Protein AF-A0A285MAD2-F1 (afdb_monomer_lite)

Secondary structure (DSSP, 8-state):
---SEE-HHHHHHHTTS-HHHHHHHHHTTSSPPPPTTSS-EEHHHHHHHHHHHTTTTS-------HHHHHHGGGSS--

pLDDT: mean 83.8, std 17.44, range [42.88, 98.19]

Radius of gyration: 19.93 Å; chains: 1; bounding box: 43×40×52 Å

Sequence (78 aa):
MTPRLLTKQTAAAYCGISPVTFDAWIRDGLLPPPITGHRRYDRRAIDLALDKLSNLDSTEDQSQSAYERRRKRKHGQG

Foldseek 3Di:
DDDQKAALCRLCVVVVHDSVVVVVCCVVVLAPAADPPDRIDGPVSRVVSVCVVVVVVPPPPPPDDVVNVVVVVPPPDD

Structure (mmCIF, N/CA/C/O backbone):
data_AF-A0A285MAD2-F1
#
_entry.id   AF-A0A285MAD2-F1
#
loop_
_atom_site.group_PDB
_atom_site.id
_atom_site.type_symbol
_atom_site.label_atom_id
_atom_site.label_alt_id
_atom_site.label_comp_id
_atom_site.label_asym_id
_atom_site.label_entity_id
_atom_site.label_seq_id
_atom_site.pdbx_PDB_ins_code
_atom_site.Cartn_x
_atom_site.Cartn_y
_atom_site.Cartn_z
_atom_site.occupancy
_atom_site.B_iso_or_equiv
_atom_site.auth_seq_id
_atom_site.auth_comp_id
_atom_site.auth_asym_id
_atom_site.auth_atom_id
_atom_site.pdbx_PDB_model_num
ATOM 1 N N . MET A 1 1 ? 3.146 18.856 -5.236 1.00 68.94 1 MET A N 1
ATOM 2 C CA . MET A 1 1 ? 1.848 18.214 -5.547 1.00 68.94 1 MET A CA 1
ATOM 3 C C . MET A 1 1 ? 2.107 16.762 -5.906 1.00 68.94 1 MET A C 1
ATOM 5 O O . MET A 1 1 ? 2.854 16.522 -6.845 1.00 68.94 1 MET A O 1
ATOM 9 N N . THR A 1 2 ? 1.543 15.809 -5.164 1.00 76.88 2 THR A N 1
ATOM 10 C CA . THR A 1 2 ? 1.723 14.375 -5.449 1.00 76.88 2 THR A CA 1
ATOM 11 C C . THR A 1 2 ? 0.583 13.891 -6.350 1.00 76.88 2 THR A C 1
ATOM 13 O O . THR A 1 2 ? -0.581 14.081 -5.982 1.00 76.88 2 THR A O 1
ATOM 16 N N . PRO A 1 3 ? 0.868 13.299 -7.526 1.00 90.06 3 PRO A N 1
ATOM 17 C CA . PRO A 1 3 ? -0.170 12.793 -8.416 1.00 90.06 3 P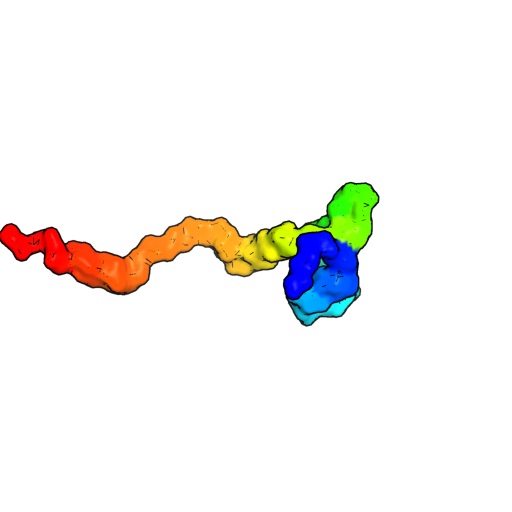RO A CA 1
ATOM 18 C C . PRO A 1 3 ? -0.953 11.658 -7.750 1.00 90.06 3 PRO A C 1
ATOM 20 O O . PRO A 1 3 ? -0.453 10.967 -6.864 1.00 90.06 3 PRO A O 1
ATOM 23 N N . ARG A 1 4 ? -2.202 11.456 -8.179 1.00 92.50 4 ARG A N 1
ATOM 24 C CA . ARG A 1 4 ? -3.064 10.421 -7.592 1.00 92.50 4 ARG A CA 1
ATOM 25 C C . ARG A 1 4 ? -2.588 9.006 -7.917 1.00 92.50 4 ARG A C 1
ATOM 27 O O . ARG A 1 4 ? -2.638 8.140 -7.052 1.00 92.50 4 ARG A O 1
ATOM 34 N N . LEU A 1 5 ? -2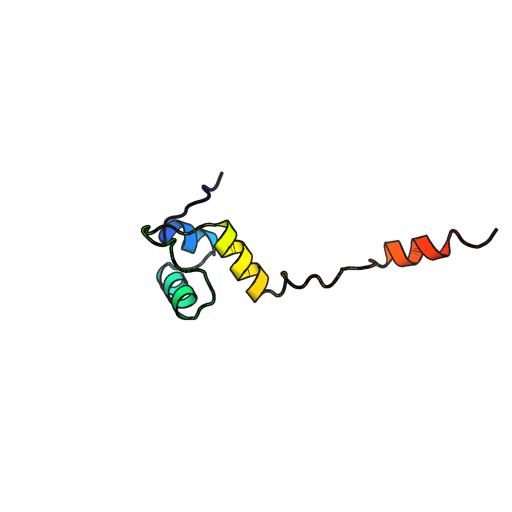.146 8.785 -9.154 1.00 96.00 5 LEU A N 1
ATOM 35 C CA . LEU A 1 5 ? -1.620 7.500 -9.596 1.00 96.00 5 LEU A CA 1
ATOM 36 C C . LEU A 1 5 ? -0.101 7.483 -9.468 1.00 96.00 5 LEU A C 1
ATOM 38 O O . LEU A 1 5 ? 0.590 8.287 -10.094 1.00 96.00 5 LEU A O 1
ATOM 42 N N . LEU A 1 6 ? 0.402 6.543 -8.678 1.00 96.31 6 LEU A N 1
ATOM 43 C CA . LEU A 1 6 ? 1.811 6.397 -8.349 1.00 96.31 6 LEU A CA 1
ATOM 44 C C . LEU A 1 6 ? 2.412 5.179 -9.050 1.00 96.31 6 LEU A C 1
ATOM 46 O O . LEU A 1 6 ? 1.750 4.159 -9.255 1.00 96.31 6 LEU A O 1
ATOM 50 N N . THR A 1 7 ? 3.693 5.278 -9.402 1.00 96.44 7 THR A N 1
ATOM 51 C CA . THR A 1 7 ? 4.500 4.091 -9.715 1.00 96.44 7 THR A CA 1
ATOM 52 C C . THR A 1 7 ? 4.809 3.332 -8.426 1.00 96.44 7 THR A C 1
ATOM 54 O O . THR A 1 7 ? 4.689 3.894 -7.338 1.00 96.44 7 THR A O 1
ATOM 57 N N . LYS A 1 8 ? 5.286 2.087 -8.533 1.00 96.44 8 LYS A N 1
ATOM 58 C CA . LYS A 1 8 ? 5.738 1.332 -7.356 1.00 96.44 8 LYS A CA 1
ATOM 59 C C . LYS A 1 8 ? 6.801 2.082 -6.547 1.00 96.44 8 LYS A C 1
ATOM 61 O O . LYS A 1 8 ? 6.692 2.162 -5.331 1.00 96.44 8 LYS A O 1
ATOM 66 N N . GLN A 1 9 ? 7.809 2.654 -7.213 1.00 96.75 9 GLN A N 1
ATOM 67 C CA . GLN A 1 9 ? 8.881 3.391 -6.532 1.00 96.75 9 GLN A CA 1
ATOM 68 C C . GLN A 1 9 ? 8.332 4.604 -5.778 1.00 96.75 9 GLN A C 1
ATOM 70 O O . GLN A 1 9 ? 8.671 4.810 -4.618 1.00 96.75 9 GLN A O 1
ATOM 75 N N . THR A 1 10 ? 7.442 5.374 -6.409 1.00 96.69 10 THR A N 1
ATOM 76 C CA . THR A 1 10 ? 6.832 6.544 -5.769 1.00 96.69 10 THR A CA 1
ATOM 77 C C . THR A 1 10 ? 5.892 6.148 -4.632 1.00 96.69 10 THR A C 1
ATOM 79 O O . THR A 1 10 ? 5.869 6.828 -3.615 1.00 96.69 10 THR A O 1
ATOM 82 N N . ALA A 1 11 ? 5.138 5.056 -4.775 1.00 96.94 11 ALA A N 1
ATOM 83 C CA . ALA A 1 11 ? 4.245 4.553 -3.734 1.00 96.94 11 ALA A CA 1
ATOM 84 C C . ALA A 1 11 ? 5.019 4.043 -2.507 1.00 96.94 11 ALA A C 1
ATOM 86 O O . ALA A 1 11 ? 4.674 4.388 -1.380 1.00 96.94 11 ALA A O 1
ATOM 87 N N . ALA A 1 12 ? 6.106 3.298 -2.722 1.00 97.50 12 ALA A N 1
ATOM 88 C CA . ALA A 1 12 ? 6.986 2.844 -1.650 1.00 97.50 12 ALA A CA 1
ATOM 89 C C . ALA A 1 12 ? 7.654 4.027 -0.929 1.00 97.50 12 ALA A C 1
ATOM 91 O O . ALA A 1 12 ? 7.607 4.107 0.296 1.00 97.50 12 ALA A O 1
ATOM 92 N N . ALA A 1 13 ? 8.180 4.994 -1.691 1.00 97.12 13 ALA A N 1
ATOM 93 C CA . ALA A 1 13 ? 8.754 6.219 -1.139 1.00 97.12 13 ALA A CA 1
ATOM 94 C C . ALA A 1 13 ? 7.721 7.045 -0.357 1.00 97.12 13 ALA A C 1
ATOM 96 O O . ALA A 1 13 ? 8.041 7.574 0.702 1.00 97.12 13 ALA A O 1
ATOM 97 N N . TYR A 1 14 ? 6.478 7.119 -0.843 1.00 96.19 14 TYR A N 1
ATOM 98 C CA . TYR A 1 14 ? 5.374 7.779 -0.144 1.00 96.19 14 TYR A CA 1
ATOM 99 C C . TYR A 1 14 ? 5.072 7.124 1.209 1.00 96.19 14 TYR A C 1
ATOM 101 O O . TYR A 1 14 ? 4.833 7.828 2.182 1.00 96.19 14 TYR A O 1
ATOM 109 N N . CYS A 1 15 ? 5.153 5.794 1.287 1.00 95.44 15 CYS A N 1
ATOM 110 C CA . CYS A 1 15 ? 4.997 5.046 2.536 1.00 95.44 15 CYS A CA 1
ATOM 111 C C . CYS A 1 15 ? 6.265 5.050 3.415 1.00 95.44 15 CYS A C 1
ATOM 113 O O . CYS A 1 15 ? 6.247 4.480 4.501 1.00 95.44 15 CYS A O 1
ATOM 115 N N . GLY A 1 16 ? 7.379 5.635 2.955 1.00 97.00 16 GLY A N 1
ATOM 116 C CA . GLY A 1 16 ? 8.652 5.643 3.681 1.00 97.00 16 GLY A CA 1
ATOM 117 C C . GLY A 1 16 ? 9.361 4.284 3.756 1.00 97.00 16 GLY A C 1
ATOM 118 O O . GLY A 1 16 ? 10.178 4.077 4.649 1.00 97.00 16 GLY A O 1
ATOM 119 N N . ILE A 1 17 ? 9.066 3.352 2.841 1.00 97.94 17 ILE A N 1
ATOM 120 C CA . ILE A 1 17 ? 9.611 1.981 2.846 1.00 97.94 17 ILE A CA 1
ATOM 121 C C . ILE A 1 17 ? 10.293 1.616 1.522 1.00 97.94 17 ILE A C 1
ATOM 123 O O . ILE A 1 17 ? 10.135 2.284 0.499 1.00 97.94 17 ILE A O 1
ATOM 127 N N . SER A 1 18 ? 11.057 0.518 1.523 1.00 98.12 18 SER A N 1
ATOM 128 C CA . SER A 1 18 ? 11.677 -0.002 0.300 1.00 98.12 18 SER A CA 1
ATOM 129 C C . SER A 1 18 ? 10.628 -0.598 -0.661 1.00 98.12 18 SER A C 1
ATOM 131 O O . SER A 1 18 ? 9.611 -1.125 -0.201 1.00 98.12 18 SER A O 1
ATOM 133 N N . PRO A 1 19 ? 10.867 -0.611 -1.989 1.00 97.62 19 PRO A N 1
ATOM 134 C CA . PRO A 1 19 ? 9.959 -1.256 -2.943 1.00 97.62 19 PRO A CA 1
ATOM 135 C C . PRO A 1 19 ? 9.733 -2.750 -2.678 1.00 97.62 19 PRO A C 1
ATOM 137 O O . PRO A 1 19 ? 8.660 -3.261 -2.979 1.00 97.62 19 PRO A O 1
ATOM 140 N N . VAL A 1 20 ? 10.726 -3.440 -2.107 1.00 98.12 20 VAL A N 1
ATOM 141 C CA . VAL A 1 20 ? 10.622 -4.861 -1.737 1.00 98.12 20 VAL A CA 1
ATOM 142 C C . VAL A 1 20 ? 9.667 -5.035 -0.557 1.00 98.12 20 VAL A C 1
ATOM 144 O O . VAL A 1 20 ? 8.794 -5.897 -0.590 1.00 98.12 20 VAL A O 1
ATOM 147 N N . THR A 1 21 ? 9.788 -4.181 0.462 1.00 98.12 21 THR A N 1
ATOM 148 C CA . THR A 1 21 ? 8.867 -4.157 1.609 1.00 98.12 21 THR A CA 1
ATOM 149 C C . THR A 1 21 ? 7.447 -3.818 1.164 1.00 98.12 21 THR A C 1
ATOM 151 O O . THR A 1 21 ? 6.495 -4.434 1.627 1.00 98.12 21 THR A O 1
ATOM 154 N N . PHE A 1 22 ? 7.306 -2.886 0.220 1.00 97.94 22 PHE A N 1
ATOM 155 C CA . PHE A 1 22 ? 6.015 -2.518 -0.353 1.00 97.94 22 PHE A CA 1
ATOM 156 C C . PHE A 1 22 ? 5.339 -3.702 -1.066 1.00 97.94 22 PHE A C 1
ATOM 158 O O . PHE A 1 22 ? 4.162 -3.965 -0.832 1.00 97.94 22 PHE A O 1
ATOM 165 N N . ASP A 1 23 ? 6.084 -4.465 -1.876 1.00 97.56 23 ASP A N 1
ATOM 166 C CA . ASP A 1 23 ? 5.568 -5.687 -2.511 1.00 97.56 23 ASP A CA 1
ATOM 167 C C . ASP A 1 23 ? 5.180 -6.755 -1.468 1.00 97.56 23 ASP A C 1
ATOM 169 O O . ASP A 1 23 ? 4.154 -7.422 -1.621 1.00 97.56 23 ASP A O 1
ATOM 173 N N . ALA A 1 24 ? 5.956 -6.893 -0.385 1.00 98.19 24 ALA A N 1
ATOM 174 C CA . ALA A 1 24 ? 5.624 -7.797 0.715 1.00 98.19 24 ALA A CA 1
ATOM 175 C C . ALA A 1 24 ? 4.308 -7.396 1.401 1.00 98.19 24 ALA A C 1
ATOM 177 O O . ALA A 1 24 ? 3.436 -8.239 1.565 1.00 98.19 24 ALA A O 1
ATOM 178 N N . TRP A 1 25 ? 4.109 -6.109 1.701 1.00 97.50 25 TRP A N 1
ATOM 179 C CA . TRP A 1 25 ? 2.873 -5.616 2.317 1.00 97.50 25 TRP A CA 1
ATOM 180 C C . TRP A 1 25 ? 1.643 -5.819 1.431 1.00 97.50 25 TRP A C 1
ATOM 182 O O . TRP A 1 25 ? 0.570 -6.124 1.942 1.00 97.50 25 TRP A O 1
ATOM 192 N N . ILE A 1 26 ? 1.781 -5.690 0.108 1.00 97.19 26 ILE A N 1
ATOM 193 C CA . ILE A 1 26 ? 0.692 -6.019 -0.825 1.00 97.19 26 ILE A CA 1
ATOM 194 C C . ILE A 1 26 ? 0.370 -7.511 -0.768 1.00 97.19 26 ILE A C 1
ATOM 196 O O . ILE A 1 26 ? -0.797 -7.889 -0.686 1.00 97.19 26 ILE A O 1
ATOM 200 N N . ARG A 1 27 ? 1.396 -8.368 -0.809 1.00 97.25 27 ARG A N 1
ATOM 201 C CA . ARG A 1 27 ? 1.223 -9.826 -0.749 1.00 97.25 27 ARG A CA 1
ATOM 202 C C . ARG A 1 27 ? 0.583 -10.271 0.567 1.00 97.25 27 ARG A C 1
ATOM 204 O O . ARG A 1 27 ? -0.247 -11.172 0.554 1.00 97.25 27 ARG A O 1
ATOM 211 N N . ASP A 1 28 ? 0.947 -9.619 1.664 1.00 96.69 28 ASP A N 1
ATOM 212 C CA . ASP A 1 28 ? 0.427 -9.895 3.002 1.00 96.69 28 ASP A CA 1
ATOM 213 C C . ASP A 1 28 ? -0.968 -9.258 3.223 1.00 96.69 28 ASP A C 1
ATOM 215 O O . ASP A 1 28 ? -1.572 -9.433 4.277 1.00 96.69 28 ASP A O 1
ATOM 219 N N . GLY A 1 29 ? -1.506 -8.535 2.229 1.00 95.88 29 GLY A N 1
ATOM 220 C CA . GLY A 1 29 ? -2.849 -7.943 2.255 1.00 95.88 29 GLY A CA 1
ATOM 221 C C . GLY A 1 29 ? -2.963 -6.633 3.040 1.00 95.88 29 GLY A C 1
ATOM 222 O O . GLY A 1 29 ? -4.069 -6.143 3.255 1.00 95.88 29 GLY A O 1
ATOM 223 N N . LEU A 1 30 ? -1.834 -6.056 3.455 1.00 95.56 30 LEU A N 1
ATOM 224 C CA . LEU A 1 30 ? -1.764 -4.809 4.220 1.00 95.56 30 LEU A CA 1
ATOM 225 C C . LEU A 1 30 ? -1.962 -3.576 3.329 1.00 95.56 30 LEU A C 1
ATOM 227 O O . LEU A 1 30 ? -2.519 -2.575 3.767 1.00 95.56 30 LEU A O 1
ATOM 231 N N . LEU A 1 31 ? -1.508 -3.637 2.075 1.00 97.06 31 LEU A N 1
ATOM 232 C CA . LEU A 1 31 ? -1.641 -2.557 1.095 1.00 97.06 31 LEU A CA 1
ATOM 233 C C . LEU A 1 31 ? -2.414 -3.013 -0.147 1.00 97.06 31 LEU A C 1
ATOM 235 O O . LEU A 1 31 ? -2.404 -4.198 -0.483 1.00 97.06 31 LEU A O 1
ATOM 239 N N . PRO A 1 32 ? -3.066 -2.083 -0.872 1.00 96.38 32 PRO A N 1
ATOM 240 C CA . PRO A 1 32 ? -3.838 -2.440 -2.050 1.00 96.38 32 PRO A CA 1
ATOM 241 C C . PRO A 1 32 ? -2.930 -2.888 -3.210 1.00 96.38 32 PRO A C 1
ATOM 243 O O . PRO A 1 32 ? -1.864 -2.299 -3.432 1.00 96.38 32 PRO A O 1
ATOM 246 N N . PRO A 1 33 ? -3.366 -3.875 -4.015 1.00 96.31 33 PRO A N 1
ATOM 247 C CA . PRO A 1 33 ? -2.682 -4.231 -5.251 1.00 96.31 33 PRO A CA 1
ATOM 248 C C . PRO A 1 33 ? -2.749 -3.083 -6.278 1.00 96.31 33 PRO A C 1
ATOM 250 O O . PRO A 1 33 ? -3.554 -2.154 -6.139 1.00 96.31 33 PRO A O 1
ATOM 253 N N . PRO A 1 34 ? -1.917 -3.122 -7.337 1.00 96.31 34 PRO A N 1
ATOM 254 C CA . PRO A 1 34 ? -2.029 -2.163 -8.429 1.00 96.31 34 PRO A CA 1
ATOM 255 C C . PRO A 1 34 ? -3.410 -2.245 -9.096 1.00 96.31 34 PRO A C 1
ATOM 257 O O . PRO A 1 34 ? -4.039 -3.302 -9.138 1.00 96.31 34 PRO A O 1
ATOM 260 N N . ILE A 1 35 ? -3.866 -1.120 -9.647 1.00 94.50 35 ILE A N 1
ATOM 261 C CA . ILE A 1 35 ? -5.160 -1.018 -10.333 1.00 94.50 35 ILE A CA 1
ATOM 262 C C . ILE A 1 35 ? -5.201 -2.007 -11.502 1.00 94.50 35 ILE A C 1
ATOM 264 O O . ILE A 1 35 ? -4.302 -2.002 -12.341 1.00 94.50 35 ILE A O 1
ATOM 268 N N . THR A 1 36 ? -6.261 -2.813 -11.589 1.00 90.81 36 THR A N 1
ATOM 269 C CA . THR A 1 36 ? -6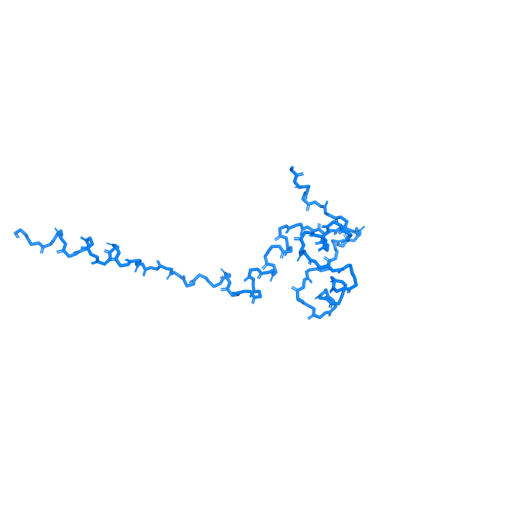.455 -3.821 -12.641 1.00 90.81 36 THR A CA 1
ATOM 270 C C . THR A 1 36 ? -6.235 -3.240 -14.040 1.00 90.81 36 THR A C 1
ATOM 272 O O . THR A 1 36 ? -6.754 -2.177 -14.373 1.00 90.81 36 THR A O 1
ATOM 275 N N . GLY A 1 37 ? -5.444 -3.931 -14.867 1.00 90.06 37 GLY A N 1
ATOM 276 C CA . GLY A 1 37 ? -5.076 -3.473 -16.215 1.00 90.06 37 GLY A CA 1
ATOM 277 C C . GLY A 1 37 ? -3.954 -2.426 -16.251 1.00 90.06 37 GLY A C 1
ATOM 278 O O . GLY A 1 37 ? -3.468 -2.071 -17.325 1.00 90.06 37 GLY A O 1
ATOM 279 N N . HIS A 1 38 ? -3.482 -1.961 -15.092 1.00 87.75 38 HIS A N 1
ATOM 280 C CA . HIS A 1 38 ? -2.395 -1.000 -14.966 1.00 87.75 38 HIS A CA 1
ATOM 281 C C . HIS A 1 38 ? -1.340 -1.459 -13.951 1.00 87.75 38 HIS A C 1
ATOM 283 O O . HIS A 1 38 ? -1.557 -2.313 -13.103 1.00 87.75 38 HIS A O 1
ATOM 289 N N . ARG A 1 39 ? -0.149 -0.857 -14.021 1.00 92.56 39 ARG A N 1
ATOM 290 C CA . ARG A 1 39 ? 0.937 -1.059 -13.040 1.00 92.56 39 ARG A CA 1
ATOM 291 C C . ARG A 1 39 ? 1.069 0.152 -12.107 1.00 92.56 39 ARG A C 1
ATOM 293 O O . ARG A 1 39 ? 2.180 0.555 -11.767 1.00 92.56 39 ARG A O 1
ATOM 300 N N . ARG A 1 40 ? -0.063 0.794 -11.786 1.00 96.12 40 ARG A N 1
ATOM 301 C CA . ARG A 1 40 ? -0.141 2.026 -10.983 1.00 96.12 40 ARG A CA 1
ATOM 302 C C . ARG A 1 40 ? -0.948 1.804 -9.710 1.00 96.12 40 ARG A C 1
ATOM 304 O O . ARG A 1 40 ? -1.874 0.999 -9.702 1.00 96.12 40 ARG A O 1
ATOM 311 N N . TYR A 1 41 ? -0.614 2.570 -8.682 1.00 96.38 41 TYR A N 1
ATOM 312 C CA . TYR A 1 41 ? -1.229 2.517 -7.358 1.00 96.38 41 TYR A CA 1
ATOM 313 C C . TYR A 1 41 ? -1.992 3.815 -7.089 1.00 96.38 41 TYR A C 1
ATOM 315 O O . TYR A 1 41 ? -1.471 4.894 -7.376 1.00 96.38 41 TYR A O 1
ATOM 323 N N . ASP A 1 42 ? -3.214 3.733 -6.562 1.00 95.88 42 ASP A N 1
ATOM 324 C CA . ASP A 1 42 ? -3.961 4.922 -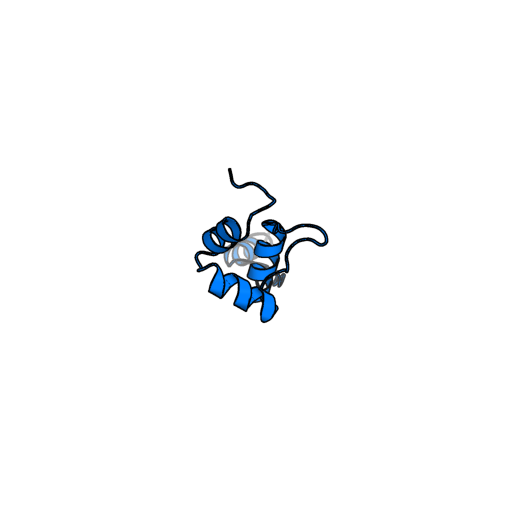6.131 1.00 95.88 42 ASP A CA 1
ATOM 325 C C . ASP A 1 42 ? -3.496 5.334 -4.729 1.00 95.88 42 ASP A C 1
ATOM 327 O O . ASP A 1 42 ? -3.623 4.566 -3.774 1.00 95.88 42 ASP A O 1
ATOM 331 N N . ARG A 1 43 ? -2.984 6.562 -4.597 1.00 95.81 43 ARG A N 1
ATOM 332 C CA . ARG A 1 43 ? -2.541 7.124 -3.315 1.00 95.81 43 ARG A CA 1
ATOM 333 C C . ARG A 1 43 ? -3.638 7.085 -2.244 1.00 95.81 43 ARG A C 1
ATOM 335 O O . ARG A 1 43 ? -3.343 6.762 -1.105 1.00 95.81 43 ARG A O 1
ATOM 342 N N . ARG A 1 44 ? -4.897 7.364 -2.600 1.00 95.12 44 ARG A N 1
ATOM 343 C CA . ARG A 1 44 ? -6.016 7.336 -1.642 1.00 95.12 44 ARG A CA 1
ATOM 344 C C . ARG A 1 44 ? -6.346 5.925 -1.172 1.00 95.12 44 ARG A C 1
ATOM 346 O O . ARG A 1 44 ? -6.781 5.756 -0.044 1.00 95.12 44 ARG A O 1
ATOM 353 N N . ALA A 1 45 ? -6.166 4.922 -2.031 1.00 95.75 45 ALA A N 1
ATOM 354 C CA . ALA A 1 45 ? -6.364 3.534 -1.626 1.00 95.75 45 ALA A CA 1
ATOM 355 C C . ALA A 1 45 ? -5.274 3.088 -0.642 1.00 95.75 45 ALA A C 1
ATOM 357 O O . ALA A 1 45 ? -5.567 2.351 0.293 1.00 95.75 45 ALA A O 1
ATOM 358 N N . ILE A 1 46 ? -4.035 3.555 -0.845 1.00 96.31 46 ILE A N 1
ATOM 359 C CA . ILE A 1 46 ? -2.935 3.350 0.105 1.00 96.31 46 ILE A CA 1
ATOM 360 C C . ILE A 1 46 ? -3.267 4.022 1.441 1.00 96.31 46 ILE A C 1
ATOM 362 O O . ILE A 1 46 ? -3.206 3.346 2.460 1.00 96.31 46 ILE A O 1
ATOM 366 N N . ASP A 1 47 ? -3.669 5.300 1.431 1.00 95.00 47 ASP A N 1
ATOM 367 C CA . ASP A 1 47 ? -4.056 6.029 2.651 1.00 95.00 47 ASP A CA 1
ATOM 368 C C . ASP A 1 47 ? -5.146 5.262 3.424 1.00 95.00 47 ASP A C 1
ATOM 370 O O . ASP A 1 47 ? -4.959 4.941 4.591 1.00 95.00 47 ASP A O 1
ATOM 374 N N . LEU A 1 48 ? -6.224 4.842 2.748 1.00 94.25 48 LEU A N 1
ATOM 375 C CA . LEU A 1 48 ? -7.315 4.087 3.374 1.00 94.25 48 LEU A CA 1
ATOM 376 C C . LEU A 1 48 ? -6.850 2.752 3.980 1.00 94.25 48 LEU A C 1
ATOM 378 O O . LEU A 1 48 ? -7.340 2.333 5.025 1.00 94.25 48 LEU A O 1
ATOM 382 N N . ALA A 1 49 ? -5.929 2.048 3.320 1.00 95.25 49 ALA A N 1
ATOM 383 C CA . ALA A 1 49 ? -5.382 0.807 3.858 1.00 95.25 49 ALA A CA 1
ATOM 384 C C . ALA A 1 49 ? -4.544 1.063 5.123 1.00 95.25 49 ALA A C 1
ATOM 386 O O . ALA A 1 49 ? -4.664 0.323 6.098 1.00 95.25 49 ALA A O 1
ATOM 387 N N . LEU A 1 50 ? -3.758 2.142 5.141 1.00 94.62 50 LEU A N 1
ATOM 388 C CA . LEU A 1 50 ? -2.989 2.563 6.315 1.00 94.62 50 LEU A CA 1
ATOM 389 C C . LEU A 1 50 ? -3.891 3.017 7.470 1.00 94.62 50 LEU A C 1
ATOM 391 O O . LEU A 1 50 ? -3.622 2.674 8.623 1.00 94.62 50 LEU A O 1
ATOM 395 N N . ASP A 1 51 ? -4.977 3.726 7.168 1.00 93.00 51 ASP A N 1
ATOM 396 C CA . ASP A 1 51 ? -5.973 4.145 8.154 1.00 93.00 51 ASP A CA 1
ATOM 397 C C . ASP A 1 51 ? -6.642 2.928 8.803 1.00 93.00 51 ASP A C 1
ATOM 399 O O . ASP A 1 51 ? -6.738 2.855 10.029 1.00 93.00 51 ASP A O 1
ATOM 403 N N . LYS A 1 52 ? -7.011 1.914 8.010 1.00 90.75 52 LYS A N 1
ATOM 404 C CA . LYS A 1 52 ? -7.541 0.635 8.516 1.00 90.75 52 LYS A CA 1
ATOM 405 C C . LYS A 1 52 ? -6.555 -0.100 9.410 1.00 90.75 52 LYS A C 1
ATOM 407 O O . LYS A 1 52 ? -6.939 -0.562 10.478 1.00 90.75 52 LYS A O 1
ATOM 412 N N . LEU A 1 53 ? -5.288 -0.185 9.002 1.00 90.06 53 LEU A N 1
ATOM 413 C CA . LEU A 1 53 ? -4.233 -0.803 9.814 1.00 90.06 53 LEU A CA 1
ATOM 414 C C . LEU A 1 53 ? -4.031 -0.076 11.143 1.00 90.06 53 LEU A C 1
ATOM 416 O O . LEU A 1 53 ? -3.749 -0.702 12.162 1.00 90.06 53 LEU A O 1
ATOM 420 N N . SER A 1 54 ? -4.206 1.243 11.129 1.00 89.94 54 SER A N 1
ATOM 421 C CA . SER A 1 54 ? -4.073 2.100 12.304 1.00 89.94 54 SER A CA 1
ATOM 422 C C . SER A 1 54 ? -5.371 2.200 13.117 1.00 89.94 54 SER A C 1
ATOM 424 O O . SER A 1 54 ? -5.408 2.923 14.108 1.00 89.94 54 SER A O 1
ATOM 426 N N . ASN A 1 55 ? -6.430 1.481 12.717 1.00 85.62 55 ASN A N 1
ATOM 427 C CA . ASN A 1 55 ? -7.785 1.568 13.271 1.00 85.62 55 ASN A CA 1
ATOM 428 C C . ASN A 1 55 ? -8.373 2.996 13.283 1.00 85.62 55 ASN A C 1
ATOM 430 O O . ASN A 1 55 ? -9.241 3.302 14.095 1.00 85.62 55 ASN A O 1
ATOM 434 N N . LEU A 1 56 ? -7.927 3.863 12.370 1.00 81.44 56 LEU A N 1
ATOM 435 C CA . LEU A 1 56 ? -8.430 5.232 12.193 1.00 81.44 56 LEU A CA 1
ATOM 436 C C . LEU A 1 56 ? -9.762 5.276 11.426 1.00 81.44 56 LEU A C 1
ATOM 438 O O . LEU A 1 56 ? -10.457 6.286 11.460 1.00 81.44 56 LEU A O 1
ATOM 442 N N . ASP A 1 57 ? -10.121 4.174 10.762 1.00 68.31 57 ASP A N 1
ATOM 443 C CA . ASP A 1 57 ? -11.415 3.975 10.088 1.00 68.31 57 ASP A CA 1
ATOM 444 C C . ASP A 1 57 ? -12.554 3.701 11.092 1.00 68.31 57 ASP A C 1
ATOM 446 O O . ASP A 1 57 ? -13.738 3.799 10.761 1.00 68.31 57 ASP A O 1
ATOM 450 N N . SER A 1 58 ? -12.205 3.373 12.341 1.00 59.41 58 SER A N 1
ATOM 451 C CA . SER A 1 58 ? -13.159 3.342 13.436 1.00 59.41 58 SER A CA 1
ATOM 452 C C . SER A 1 58 ? -13.574 4.777 13.706 1.00 59.41 58 SER A C 1
ATOM 454 O O . SER A 1 58 ? -12.858 5.545 14.348 1.00 59.41 58 SER A O 1
ATOM 456 N N . THR A 1 59 ? -14.774 5.132 13.266 1.00 58.31 59 THR A N 1
ATO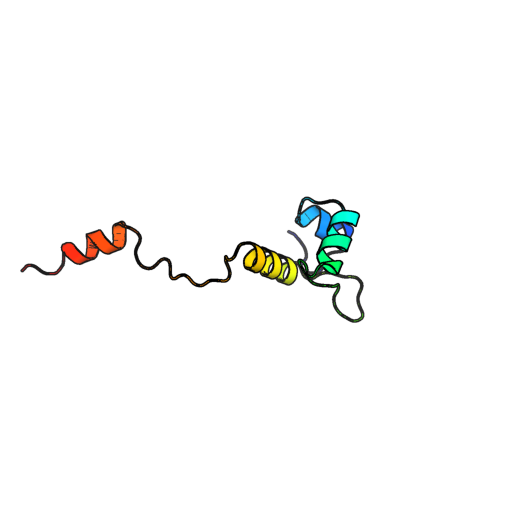M 457 C CA . THR A 1 59 ? -15.554 6.204 13.874 1.00 58.31 59 THR A CA 1
ATOM 458 C C . THR A 1 59 ? -15.880 5.813 15.321 1.00 58.31 59 THR A C 1
ATOM 460 O O . THR A 1 59 ? -17.045 5.686 15.693 1.00 58.31 59 THR A O 1
ATOM 463 N N . GLU A 1 60 ? -14.872 5.616 16.172 1.00 54.16 60 GLU A N 1
ATOM 464 C CA . GLU A 1 60 ? -15.004 6.073 17.542 1.00 54.16 60 GLU A CA 1
ATOM 465 C C . GLU A 1 60 ? -15.108 7.583 17.419 1.00 54.16 60 GLU A C 1
ATOM 467 O O . GLU A 1 60 ? -14.129 8.326 17.367 1.00 54.16 60 GLU A O 1
ATOM 472 N N . ASP A 1 61 ? -16.358 7.994 17.217 1.00 53.50 61 ASP A N 1
ATOM 473 C CA . ASP A 1 61 ? -16.921 9.226 17.706 1.00 53.50 61 ASP A CA 1
ATOM 474 C C . ASP A 1 61 ? -16.049 9.717 18.864 1.00 53.50 61 ASP A C 1
ATOM 476 O O . ASP A 1 61 ? -16.170 9.256 19.999 1.00 53.50 61 ASP A O 1
ATOM 480 N N . GLN A 1 62 ? -15.128 10.642 18.574 1.00 52.19 62 GLN A N 1
ATOM 481 C CA . GLN A 1 62 ? -14.480 11.453 19.597 1.00 52.19 62 GLN A CA 1
ATOM 482 C C . GLN A 1 62 ? -15.527 12.427 20.156 1.00 52.19 62 GLN A C 1
ATOM 484 O O . GLN A 1 62 ? -15.329 13.646 20.208 1.00 52.19 62 GLN A O 1
ATOM 489 N N . SER A 1 63 ? -16.687 11.891 20.545 1.00 53.41 63 SER A N 1
ATOM 490 C CA . SER A 1 63 ? -17.746 12.609 21.197 1.00 53.41 63 SER A CA 1
ATOM 491 C C . SER A 1 63 ? -17.217 13.058 22.543 1.00 53.41 63 SER A C 1
ATOM 493 O O . SER A 1 63 ? -17.091 12.323 23.518 1.00 53.41 63 SER A O 1
ATOM 495 N N . GLN A 1 64 ? -16.990 14.365 22.566 1.00 52.16 64 GLN A N 1
ATOM 496 C CA . GLN A 1 64 ? -16.777 15.207 23.728 1.00 52.16 64 GLN A CA 1
ATOM 497 C C . GLN A 1 64 ? -15.361 15.142 24.296 1.00 52.16 64 GLN A C 1
ATOM 499 O O . GLN A 1 64 ? -15.091 14.565 25.350 1.00 52.16 64 GLN A O 1
ATOM 504 N N . SER A 1 65 ? -14.485 15.933 23.671 1.00 60.00 65 SER A N 1
ATOM 505 C CA . SER A 1 65 ? -13.373 16.545 24.395 1.00 60.00 65 SER A CA 1
ATOM 506 C C . SER A 1 65 ? -13.882 17.147 25.718 1.00 60.00 65 SER A C 1
ATOM 508 O O . SER A 1 65 ? -15.027 17.606 25.826 1.00 60.00 65 SER A O 1
ATOM 510 N N . ALA A 1 66 ? -13.033 17.180 26.748 1.00 58.28 66 ALA A N 1
ATOM 511 C CA . ALA A 1 66 ? -13.367 17.753 28.058 1.00 58.28 66 ALA A CA 1
ATOM 512 C C . ALA A 1 66 ? -13.977 19.178 27.977 1.00 58.28 66 ALA A C 1
ATOM 514 O O . ALA A 1 66 ? -14.705 19.601 28.878 1.00 58.28 66 ALA A O 1
ATOM 515 N N . TYR A 1 67 ? -13.733 19.890 26.871 1.00 58.88 67 TYR A N 1
ATOM 516 C CA . TYR A 1 67 ? -14.321 21.178 26.513 1.00 58.88 67 TYR A CA 1
ATOM 517 C C . TYR A 1 67 ? -15.850 21.128 26.296 1.00 58.88 67 TYR A C 1
ATOM 519 O O . TYR A 1 67 ? -16.575 21.922 26.901 1.00 58.88 67 TYR A O 1
ATOM 527 N N . GLU A 1 68 ? -16.366 20.161 25.529 1.00 63.88 68 GLU A N 1
ATOM 528 C CA . GLU A 1 68 ? -17.812 19.961 25.307 1.00 63.88 68 GLU A CA 1
ATOM 529 C C . GLU A 1 68 ? -18.535 19.584 26.612 1.00 63.88 68 GLU A C 1
ATOM 531 O O . GLU A 1 68 ? -19.596 20.127 26.945 1.00 63.88 68 GLU A O 1
ATOM 536 N N . ARG A 1 69 ? -17.905 18.726 27.429 1.00 62.12 69 ARG A N 1
ATOM 537 C CA . ARG A 1 69 ? -18.415 18.331 28.756 1.00 62.12 69 ARG A CA 1
ATOM 538 C C . ARG A 1 69 ? -18.530 19.519 29.717 1.00 62.12 69 ARG A C 1
ATOM 540 O O . ARG A 1 69 ? -19.455 19.574 30.529 1.00 62.12 69 ARG A O 1
ATOM 547 N N . ARG A 1 70 ? -17.613 20.489 29.627 1.00 60.69 70 ARG A N 1
ATOM 548 C CA . ARG A 1 70 ? -17.611 21.701 30.464 1.00 60.69 70 ARG A CA 1
ATOM 549 C C . ARG A 1 70 ? -18.657 22.722 30.013 1.00 60.69 70 ARG A C 1
ATOM 551 O O . ARG A 1 70 ? -19.267 23.371 30.862 1.00 60.69 70 ARG A O 1
ATOM 558 N N . ARG A 1 71 ? -18.901 22.844 28.703 1.00 67.81 71 ARG A N 1
ATOM 559 C CA . ARG A 1 71 ? -19.885 23.779 28.132 1.00 67.81 71 ARG A CA 1
ATOM 560 C C . ARG A 1 71 ? -21.326 23.405 28.491 1.00 67.81 71 ARG A C 1
ATOM 562 O O . ARG A 1 71 ? -22.100 24.287 28.856 1.00 67.81 71 ARG A O 1
ATOM 569 N N . LYS A 1 72 ? -21.666 22.110 28.496 1.00 59.47 72 LYS A N 1
ATOM 570 C CA . LYS A 1 72 ? -23.015 21.632 28.866 1.00 59.47 72 LYS A CA 1
ATOM 571 C C . LYS A 1 72 ? -23.398 21.899 30.330 1.00 59.47 72 LYS A C 1
ATOM 573 O O . LYS A 1 72 ? -24.581 21.999 30.627 1.00 59.47 72 LYS A O 1
ATOM 578 N N . ARG A 1 73 ? -22.432 22.092 31.241 1.00 60.44 73 ARG A N 1
ATOM 579 C CA . ARG A 1 73 ? -22.710 22.429 32.654 1.00 60.44 73 ARG A CA 1
ATOM 580 C C . ARG A 1 73 ? -23.079 23.897 32.901 1.00 60.44 73 ARG A C 1
ATOM 582 O O . ARG A 1 73 ? -23.553 24.215 33.981 1.00 60.44 73 ARG A O 1
ATOM 589 N N . LYS A 1 74 ? -22.846 24.799 31.941 1.00 59.09 74 LYS A N 1
ATOM 590 C CA . LYS A 1 74 ? -22.986 26.258 32.127 1.00 59.09 74 LYS A CA 1
ATOM 591 C C . LYS A 1 74 ? -24.270 26.856 31.528 1.00 59.09 74 LYS A C 1
ATOM 593 O O . LYS A 1 74 ? -24.432 28.065 31.604 1.00 59.09 74 LYS A O 1
ATOM 598 N N . HIS A 1 75 ? -25.152 26.053 30.924 1.00 55.62 75 HIS A N 1
ATOM 599 C CA . HIS A 1 75 ? -26.344 26.532 30.195 1.00 55.62 75 HIS A CA 1
ATOM 600 C C . HIS A 1 75 ? -27.691 26.026 30.754 1.00 55.62 75 HIS A C 1
ATOM 602 O O . HIS A 1 75 ? -28.706 26.139 30.080 1.00 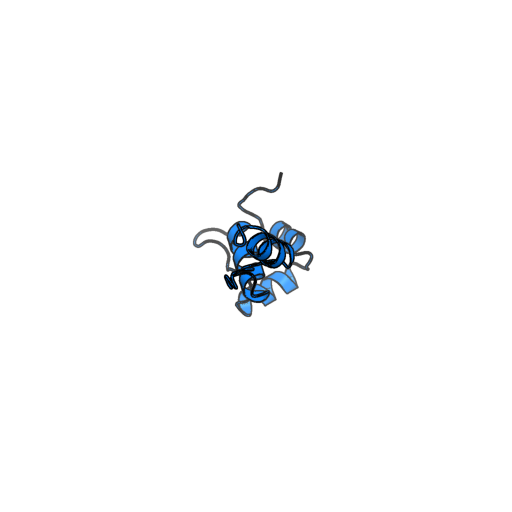55.62 75 HIS A O 1
ATOM 608 N N . GLY A 1 76 ? -27.717 25.466 31.969 1.00 54.41 76 GLY A N 1
ATOM 609 C CA . GLY A 1 76 ? -28.919 24.850 32.550 1.00 54.41 76 GLY A CA 1
ATOM 610 C C . GLY A 1 76 ? -29.156 25.181 34.022 1.00 54.41 76 GLY A C 1
ATOM 611 O O . GLY A 1 76 ? -29.549 24.298 34.774 1.00 54.41 76 GLY A O 1
ATOM 612 N N . GLN A 1 77 ? -28.871 26.411 34.453 1.00 47.41 77 GLN A N 1
ATOM 613 C CA . GLN A 1 77 ? -29.328 26.898 35.756 1.00 47.41 77 GLN A CA 1
ATOM 614 C C . GLN A 1 77 ? -29.606 28.401 35.652 1.00 47.41 77 GLN A C 1
ATOM 616 O O . GLN A 1 77 ? -28.725 29.233 35.863 1.00 47.41 77 GLN A O 1
ATOM 621 N N . GLY A 1 78 ? -30.818 28.703 35.197 1.00 42.88 78 GLY A N 1
ATOM 622 C CA . GLY A 1 78 ? -31.518 29.964 35.412 1.00 42.88 78 GLY A CA 1
ATOM 623 C C . GLY A 1 78 ? -32.756 29.662 36.236 1.00 42.88 78 GLY A C 1
ATOM 624 O O . GLY A 1 78 ? -33.297 28.547 36.043 1.00 42.88 78 GLY A O 1
#